Protein AF-A0A537NX66-F1 (afdb_monomer_lite)

Foldseek 3Di:
DPCDPLVVLLVVLLVCCVVPVDLVVSCVVVVPPDSVVSCVSNVPPVVVVVVVVVVVDD

Secondary structure (DSSP, 8-state):
--SSSHHHHHHHHHHHHHHH--HHHHHHHHT-SSHHHHHHHHT--HHHHHHHHHTT--

Structure (mmCIF, N/CA/C/O backbone):
data_AF-A0A537NX66-F1
#
_entry.id   AF-A0A537NX66-F1
#
loop_
_atom_site.group_PDB
_atom_site.id
_atom_site.type_symbol
_atom_site.label_atom_id
_atom_site.label_alt_id
_atom_site.label_comp_id
_atom_site.label_asym_id
_atom_site.label_entity_id
_atom_site.label_seq_id
_atom_site.pdbx_PDB_ins_code
_atom_site.Cartn_x
_atom_site.Cartn_y
_atom_site.Cartn_z
_atom_site.occupancy
_atom_site.B_iso_or_equiv
_atom_site.auth_seq_id
_atom_site.auth_comp_id
_atom_site.auth_asym_id
_atom_site.auth_atom_id
_atom_site.pdbx_PDB_model_num
ATOM 1 N N . SER A 1 1 ? 22.907 7.201 -7.883 1.00 45.88 1 SER A N 1
ATOM 2 C CA . SER A 1 1 ? 21.743 8.109 -7.946 1.00 45.88 1 SER A CA 1
ATOM 3 C C . SER A 1 1 ? 20.444 7.314 -8.037 1.00 45.88 1 SER A C 1
ATOM 5 O O . SER A 1 1 ? 19.924 7.116 -9.123 1.00 45.88 1 SER A O 1
ATOM 7 N N . LEU A 1 2 ? 19.947 6.794 -6.907 1.00 48.0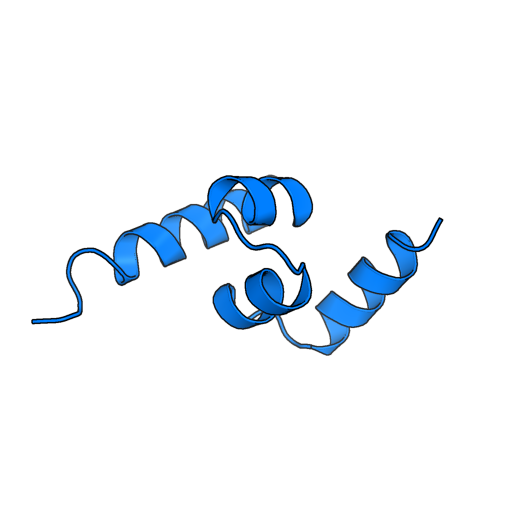6 2 LEU A N 1
ATOM 8 C CA . LEU A 1 2 ? 18.795 5.869 -6.840 1.00 48.06 2 LEU A CA 1
ATOM 9 C C . LEU A 1 2 ? 17.456 6.586 -6.536 1.00 48.06 2 LEU A C 1
ATOM 11 O O . LEU A 1 2 ? 16.410 5.960 -6.410 1.00 48.06 2 LEU A O 1
ATOM 15 N N . TYR A 1 3 ? 17.484 7.916 -6.417 1.00 48.66 3 TYR A N 1
ATOM 16 C CA . TYR A 1 3 ? 16.398 8.720 -5.846 1.00 48.66 3 TYR A CA 1
ATOM 17 C C . TYR A 1 3 ? 15.449 9.358 -6.877 1.00 48.66 3 TYR A C 1
ATOM 19 O O . TYR A 1 3 ? 14.462 9.971 -6.481 1.00 48.66 3 TYR A O 1
ATOM 27 N N . GLY A 1 4 ? 15.711 9.230 -8.183 1.00 54.59 4 GLY A N 1
ATOM 28 C CA . GLY A 1 4 ? 14.964 9.963 -9.218 1.00 54.59 4 GLY A CA 1
ATOM 29 C C . GLY A 1 4 ? 13.614 9.349 -9.610 1.00 54.59 4 GLY A C 1
ATOM 30 O O . GLY A 1 4 ? 12.655 10.074 -9.839 1.00 54.59 4 GLY A O 1
ATOM 31 N N . THR A 1 5 ? 13.507 8.017 -9.660 1.00 54.69 5 THR A N 1
ATOM 32 C CA . THR A 1 5 ? 12.325 7.309 -10.205 1.00 54.69 5 THR A CA 1
ATOM 33 C C . THR A 1 5 ? 11.585 6.466 -9.167 1.00 54.69 5 THR A C 1
ATOM 35 O O . THR A 1 5 ? 10.353 6.437 -9.164 1.00 54.69 5 THR A O 1
ATOM 38 N N . TYR A 1 6 ? 12.308 5.840 -8.233 1.00 56.16 6 TYR A N 1
ATOM 39 C CA . TYR A 1 6 ? 11.711 5.068 -7.137 1.00 56.16 6 TYR A CA 1
ATOM 40 C C . TYR A 1 6 ? 10.855 5.951 -6.210 1.00 56.16 6 TYR A C 1
ATOM 42 O O . TYR A 1 6 ? 9.747 5.577 -5.821 1.00 56.16 6 TYR A O 1
ATOM 50 N N . SER A 1 7 ? 11.332 7.166 -5.932 1.00 56.88 7 SER A N 1
ATOM 51 C CA . SER A 1 7 ? 10.684 8.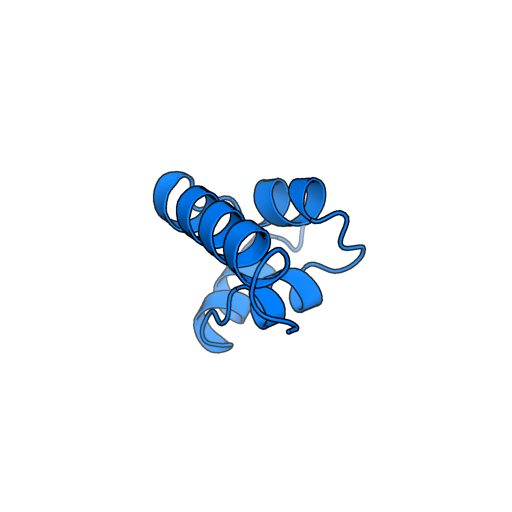139 -5.046 1.00 56.88 7 SER A CA 1
ATOM 52 C C . SER A 1 7 ? 9.359 8.662 -5.612 1.00 56.88 7 SER A C 1
ATOM 54 O O . SER A 1 7 ? 8.380 8.765 -4.882 1.00 56.88 7 SER A O 1
ATOM 56 N N . LEU A 1 8 ? 9.280 8.928 -6.923 1.00 65.06 8 LEU A N 1
ATOM 57 C CA . LEU A 1 8 ? 8.059 9.434 -7.568 1.00 65.06 8 LEU A CA 1
ATOM 58 C C . LEU A 1 8 ? 6.943 8.387 -7.607 1.00 65.06 8 LEU A C 1
ATOM 60 O O . LEU A 1 8 ? 5.780 8.710 -7.355 1.00 65.06 8 LEU A O 1
ATOM 64 N N . ARG A 1 9 ? 7.295 7.128 -7.894 1.00 68.38 9 ARG A N 1
ATOM 65 C CA . ARG A 1 9 ? 6.332 6.020 -7.934 1.00 68.38 9 ARG A CA 1
ATOM 66 C C . ARG A 1 9 ? 5.701 5.792 -6.562 1.00 68.38 9 ARG A C 1
ATOM 68 O O . ARG A 1 9 ? 4.479 5.670 -6.468 1.00 68.38 9 ARG A O 1
ATOM 75 N N . ARG A 1 10 ? 6.521 5.823 -5.508 1.00 70.88 10 ARG A N 1
ATOM 76 C CA . ARG A 1 10 ? 6.060 5.722 -4.121 1.00 70.88 10 ARG A CA 1
ATOM 77 C C . ARG A 1 10 ? 5.140 6.885 -3.749 1.00 70.88 10 ARG A C 1
ATOM 79 O O . ARG A 1 10 ? 4.015 6.645 -3.326 1.00 70.88 10 ARG A O 1
ATOM 86 N N . THR A 1 11 ? 5.553 8.126 -4.006 1.00 76.88 11 THR A N 1
ATOM 87 C CA . THR A 1 11 ? 4.755 9.324 -3.687 1.00 76.88 11 THR A CA 1
ATOM 88 C C . THR A 1 11 ? 3.387 9.320 -4.372 1.00 76.88 11 THR A C 1
ATOM 90 O O . THR A 1 11 ? 2.377 9.633 -3.740 1.00 76.88 11 THR A O 1
ATOM 93 N N . LYS A 1 12 ? 3.320 8.925 -5.650 1.00 79.31 12 LYS A N 1
ATOM 94 C CA . LYS A 1 12 ? 2.058 8.892 -6.404 1.00 79.31 12 LYS A CA 1
ATOM 95 C C . LYS A 1 12 ? 1.109 7.808 -5.883 1.00 79.31 12 LYS A C 1
ATOM 97 O O . LYS A 1 12 ? -0.078 8.072 -5.723 1.00 79.31 12 LYS A O 1
ATOM 102 N N . ALA A 1 13 ? 1.633 6.625 -5.559 1.00 80.56 13 ALA A N 1
ATOM 103 C CA . ALA A 1 13 ? 0.856 5.538 -4.966 1.00 80.56 13 ALA A CA 1
ATOM 104 C C . ALA A 1 13 ? 0.301 5.910 -3.579 1.00 80.56 13 ALA A C 1
ATOM 106 O O . ALA A 1 13 ? -0.878 5.683 -3.310 1.00 80.56 13 ALA A O 1
ATOM 107 N N . THR A 1 14 ? 1.106 6.564 -2.733 1.00 80.38 14 THR A N 1
ATOM 108 C CA . THR A 1 14 ? 0.661 7.056 -1.419 1.00 80.38 14 THR A CA 1
ATOM 109 C C . THR A 1 14 ? -0.414 8.137 -1.538 1.00 80.38 14 THR A C 1
ATOM 111 O O . THR A 1 14 ? -1.377 8.120 -0.776 1.00 80.38 14 THR A O 1
ATOM 114 N N . LEU A 1 15 ? -0.302 9.059 -2.500 1.00 82.44 15 LEU A N 1
ATOM 115 C CA . LEU A 1 15 ? -1.333 10.075 -2.757 1.00 82.44 15 LEU A CA 1
ATOM 116 C C . LEU A 1 15 ? -2.664 9.460 -3.205 1.00 82.44 15 LEU A C 1
ATOM 118 O O . LEU A 1 15 ? -3.721 9.887 -2.745 1.00 82.44 15 LEU A O 1
ATOM 122 N N . ILE A 1 16 ? -2.617 8.450 -4.077 1.00 83.19 16 ILE A N 1
ATOM 123 C CA . ILE A 1 16 ? -3.815 7.734 -4.531 1.00 83.19 16 ILE A CA 1
ATOM 124 C C . ILE A 1 16 ? -4.464 7.003 -3.355 1.00 83.19 16 ILE A C 1
ATOM 126 O O . ILE A 1 16 ? -5.674 7.127 -3.172 1.00 83.19 16 ILE A O 1
ATOM 130 N N . TYR A 1 17 ? -3.675 6.314 -2.525 1.00 84.00 17 TYR A N 1
ATOM 131 C CA . TYR A 1 17 ? -4.186 5.667 -1.316 1.00 84.00 17 TYR A CA 1
ATOM 132 C C . TYR A 1 17 ?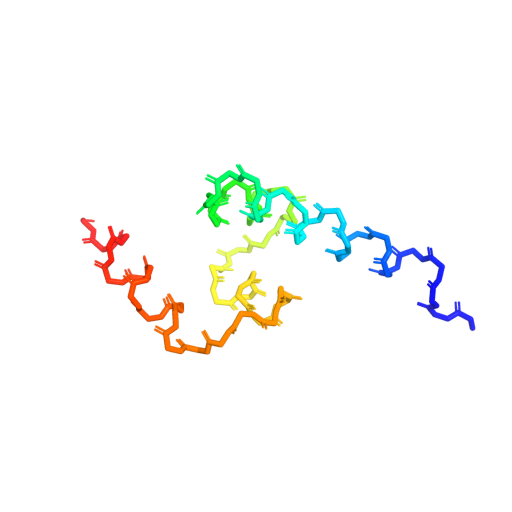 -4.866 6.676 -0.384 1.00 84.00 17 TYR A C 1
ATOM 134 O O . TYR A 1 17 ? -6.035 6.511 -0.062 1.00 84.00 17 TYR A O 1
ATOM 142 N N . LYS A 1 18 ? -4.192 7.782 -0.040 1.00 80.75 18 LYS A N 1
ATOM 143 C CA . LYS A 1 18 ? -4.753 8.822 0.841 1.00 80.75 18 LYS A CA 1
ATOM 144 C C . LYS A 1 18 ? -6.042 9.448 0.304 1.00 80.75 18 LYS A C 1
ATOM 146 O O . LYS A 1 18 ? -6.876 9.877 1.088 1.00 80.75 18 LYS A O 1
ATOM 151 N N . ARG A 1 19 ? -6.199 9.533 -1.021 1.00 83.94 19 ARG A N 1
ATOM 152 C CA . ARG A 1 19 ? -7.372 10.147 -1.659 1.00 83.94 19 ARG A CA 1
ATOM 153 C C . ARG A 1 19 ? -8.539 9.182 -1.858 1.00 83.94 19 ARG A C 1
ATOM 155 O O . ARG A 1 19 ? -9.674 9.633 -1.933 1.00 83.94 19 ARG A O 1
ATOM 162 N N . THR A 1 20 ? -8.261 7.888 -2.007 1.00 84.06 20 THR A N 1
ATOM 163 C CA . THR A 1 20 ? -9.274 6.885 -2.380 1.00 84.06 20 THR A CA 1
ATOM 164 C C . THR A 1 20 ? -9.568 5.870 -1.283 1.00 84.06 20 THR A C 1
ATOM 166 O O . THR A 1 20 ? -10.585 5.193 -1.367 1.00 84.06 20 THR A O 1
ATOM 169 N N . GLY A 1 21 ? -8.670 5.697 -0.310 1.00 82.75 21 GLY A N 1
ATOM 170 C CA . GLY A 1 21 ? -8.708 4.601 0.664 1.00 82.75 21 GLY A CA 1
ATOM 171 C C . GLY A 1 21 ? -8.562 3.207 0.043 1.00 82.75 21 GLY A C 1
ATOM 172 O O . GLY A 1 21 ? -8.596 2.208 0.751 1.00 82.75 21 GLY A O 1
ATOM 173 N N . ASN A 1 22 ? -8.398 3.101 -1.281 1.00 83.38 22 ASN A N 1
ATOM 174 C CA . ASN A 1 22 ? -8.494 1.831 -1.983 1.00 83.38 22 ASN A CA 1
ATOM 175 C C . ASN A 1 22 ? -7.110 1.208 -2.187 1.00 83.38 22 ASN A C 1
ATOM 177 O O . ASN A 1 22 ? -6.388 1.501 -3.148 1.00 83.38 22 ASN A O 1
ATOM 181 N N . LEU A 1 23 ? -6.755 0.302 -1.282 1.00 84.06 23 LEU A N 1
ATOM 182 C CA . LEU A 1 23 ? -5.478 -0.405 -1.307 1.00 84.06 23 LEU A CA 1
ATOM 183 C C . LEU A 1 23 ? -5.342 -1.339 -2.526 1.00 84.06 23 LEU A C 1
ATOM 185 O O . LEU A 1 23 ? -4.244 -1.493 -3.066 1.00 84.06 23 LEU A O 1
ATOM 189 N N . ARG A 1 24 ? -6.451 -1.911 -3.020 1.00 84.62 24 ARG A N 1
ATOM 190 C CA . ARG A 1 24 ? -6.467 -2.813 -4.185 1.00 84.62 24 ARG A CA 1
ATOM 191 C C . ARG A 1 24 ? -6.165 -2.075 -5.486 1.00 84.62 24 ARG A C 1
ATOM 193 O O . ARG A 1 24 ? -5.399 -2.574 -6.309 1.00 84.62 24 ARG A O 1
ATOM 200 N N . ALA A 1 25 ? -6.703 -0.869 -5.649 1.00 85.81 25 ALA A N 1
ATOM 201 C CA . ALA A 1 25 ? -6.386 -0.012 -6.788 1.00 85.81 25 ALA A CA 1
ATOM 202 C C . ALA A 1 25 ? -4.888 0.325 -6.822 1.00 85.81 25 ALA A C 1
ATOM 204 O O . ALA A 1 25 ? -4.251 0.247 -7.873 1.00 85.81 25 ALA A O 1
ATOM 205 N N . VAL A 1 26 ? -4.304 0.631 -5.661 1.00 87.50 26 VAL A N 1
ATOM 206 C CA . VAL A 1 26 ? -2.869 0.919 -5.553 1.00 87.50 26 VAL A CA 1
ATOM 207 C C . VAL A 1 26 ? -2.023 -0.331 -5.797 1.00 87.50 26 VAL A C 1
ATOM 209 O O . VAL A 1 26 ? -1.005 -0.247 -6.481 1.00 87.50 26 VAL A O 1
ATOM 212 N N . GLN A 1 27 ? -2.458 -1.500 -5.324 1.00 86.25 27 GLN A N 1
ATOM 213 C CA . GLN A 1 27 ? -1.795 -2.774 -5.608 1.00 86.25 27 GLN A CA 1
ATOM 214 C C . GLN A 1 27 ? -1.736 -3.059 -7.115 1.00 86.25 27 GLN A C 1
ATOM 216 O O . GLN A 1 27 ? -0.663 -3.383 -7.627 1.00 86.25 27 GLN A O 1
ATOM 221 N N . LEU A 1 28 ? -2.860 -2.916 -7.826 1.00 88.81 28 LEU A N 1
ATOM 222 C CA . LEU A 1 28 ? -2.922 -3.117 -9.277 1.00 88.81 28 LEU A CA 1
ATOM 223 C C . LEU A 1 28 ? -2.032 -2.111 -10.016 1.00 88.81 28 LEU A C 1
ATOM 225 O O . LEU A 1 28 ? -1.277 -2.491 -10.906 1.00 88.81 28 LEU A O 1
ATOM 229 N N . LEU A 1 29 ? -2.052 -0.845 -9.595 1.00 86.38 29 LEU A N 1
ATOM 230 C CA . LEU A 1 29 ? -1.233 0.224 -10.172 1.00 86.38 29 LEU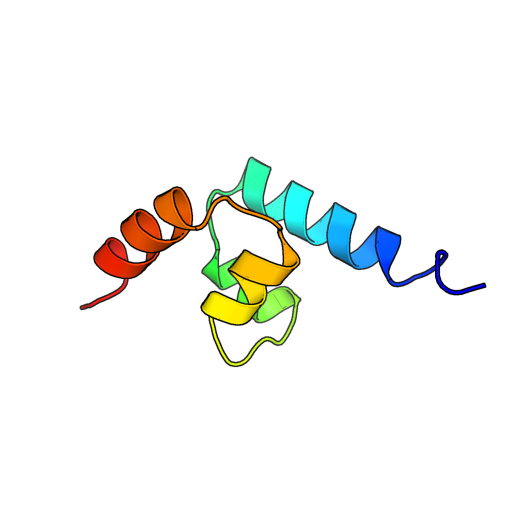 A CA 1
ATOM 231 C C . LEU A 1 29 ? 0.276 0.015 -9.942 1.00 86.38 29 LEU A C 1
ATOM 233 O O . LEU A 1 29 ? 1.108 0.450 -10.741 1.00 86.38 29 LEU A O 1
ATOM 237 N N . LEU A 1 30 ? 0.645 -0.665 -8.856 1.00 86.19 30 LEU A N 1
ATOM 238 C CA . LEU A 1 30 ? 2.021 -1.061 -8.561 1.00 86.19 30 LEU A CA 1
ATOM 239 C C . LEU A 1 30 ? 2.400 -2.428 -9.155 1.00 86.19 30 LEU A C 1
ATOM 241 O O . LEU A 1 30 ? 3.588 -2.754 -9.195 1.00 86.19 30 LEU A O 1
ATOM 245 N N . GLY A 1 31 ? 1.433 -3.198 -9.658 1.00 89.19 31 GLY A N 1
ATOM 246 C CA . GLY A 1 31 ? 1.656 -4.544 -10.184 1.00 89.19 31 GLY A CA 1
ATOM 247 C C . GLY A 1 31 ? 2.095 -5.539 -9.109 1.00 89.19 31 GLY A C 1
ATOM 248 O O . GLY A 1 31 ? 2.862 -6.454 -9.394 1.00 89.19 31 GLY A O 1
ATOM 249 N N . HIS A 1 32 ? 1.673 -5.345 -7.858 1.00 91.06 32 HIS A N 1
ATOM 250 C CA . HIS A 1 32 ? 2.014 -6.262 -6.775 1.00 91.06 32 HIS A CA 1
ATOM 251 C C . HIS A 1 32 ? 1.093 -7.479 -6.784 1.00 91.06 32 HIS A C 1
ATOM 253 O O . HIS A 1 32 ? -0.127 -7.355 -6.868 1.00 91.06 32 HIS A O 1
ATOM 259 N N . THR A 1 33 ? 1.668 -8.666 -6.624 1.00 88.00 33 THR A N 1
ATOM 260 C CA . THR A 1 33 ? 0.905 -9.917 -6.524 1.00 88.00 33 THR A CA 1
ATOM 261 C C . THR A 1 33 ? 0.211 -10.059 -5.168 1.00 88.00 33 THR A C 1
ATOM 263 O O . THR A 1 33 ? -0.852 -10.664 -5.087 1.00 88.00 33 THR A O 1
ATOM 266 N N . LYS A 1 34 ? 0.790 -9.476 -4.108 1.00 84.44 34 LYS A N 1
ATOM 267 C CA . LYS A 1 34 ? 0.297 -9.553 -2.725 1.00 84.44 34 LYS A CA 1
ATOM 268 C C . LYS A 1 34 ? -0.052 -8.171 -2.177 1.00 84.44 34 LYS A C 1
ATOM 270 O O . LYS A 1 34 ? 0.700 -7.216 -2.381 1.00 84.44 34 LYS A O 1
ATOM 275 N N . ILE A 1 35 ? -1.154 -8.076 -1.430 1.00 80.56 35 ILE A N 1
ATOM 276 C CA . ILE A 1 35 ? -1.562 -6.839 -0.738 1.00 80.56 35 ILE A CA 1
ATOM 277 C C . ILE A 1 35 ? -0.525 -6.426 0.314 1.00 80.56 35 ILE A C 1
ATOM 279 O O . ILE A 1 35 ? -0.181 -5.250 0.404 1.00 80.56 35 ILE A O 1
ATOM 283 N N . GLU A 1 36 ? 0.060 -7.392 1.020 1.00 82.31 36 GLU A N 1
ATOM 284 C CA . GLU A 1 36 ? 1.101 -7.175 2.035 1.00 82.31 36 GLU A CA 1
ATOM 285 C C . GLU A 1 36 ? 2.306 -6.401 1.473 1.00 82.31 36 GLU A C 1
ATOM 287 O O . GLU A 1 36 ? 2.890 -5.540 2.136 1.00 82.31 36 GLU A O 1
ATOM 292 N N . SER A 1 37 ? 2.668 -6.663 0.211 1.00 85.44 37 SER A N 1
ATOM 293 C CA . SER A 1 37 ? 3.746 -5.941 -0.471 1.00 85.44 37 SER A CA 1
ATOM 294 C C . SER A 1 37 ? 3.386 -4.475 -0.698 1.00 85.44 37 SER A C 1
ATOM 296 O O . SER A 1 37 ? 4.244 -3.608 -0.568 1.00 85.44 37 SER A O 1
ATOM 298 N N . THR A 1 38 ? 2.120 -4.175 -0.991 1.00 85.56 38 THR A N 1
ATOM 299 C CA . THR A 1 38 ? 1.614 -2.802 -1.144 1.00 85.56 38 THR A CA 1
ATOM 300 C C . THR A 1 38 ? 1.595 -2.059 0.185 1.00 85.56 38 THR A C 1
ATOM 302 O O . THR A 1 38 ? 2.036 -0.914 0.231 1.00 85.56 38 THR A O 1
ATOM 305 N N . VAL A 1 39 ? 1.181 -2.717 1.269 1.00 82.19 39 VAL A N 1
ATOM 306 C CA . VAL A 1 39 ? 1.214 -2.162 2.633 1.00 82.19 39 VAL A CA 1
ATOM 307 C C . VAL A 1 39 ? 2.636 -1.764 3.019 1.00 82.19 39 VAL A C 1
ATOM 309 O O . VAL A 1 39 ? 2.901 -0.599 3.328 1.00 82.19 39 VAL A O 1
ATOM 312 N N . ARG A 1 40 ? 3.580 -2.708 2.910 1.00 82.50 40 ARG A N 1
ATOM 313 C CA . ARG A 1 40 ? 4.996 -2.470 3.226 1.00 82.50 40 ARG A CA 1
ATOM 314 C C . ARG A 1 40 ? 5.601 -1.383 2.335 1.00 82.50 40 ARG A C 1
ATOM 316 O O . ARG A 1 40 ? 6.402 -0.576 2.801 1.00 82.50 40 ARG A O 1
ATOM 323 N N . TYR A 1 41 ? 5.209 -1.336 1.061 1.00 82.00 41 TYR A N 1
ATOM 324 C CA . TYR A 1 41 ? 5.675 -0.323 0.113 1.00 82.00 41 TYR A CA 1
ATOM 325 C C . TYR A 1 41 ? 5.157 1.083 0.452 1.00 82.00 41 TYR A C 1
ATOM 327 O O . TYR A 1 41 ? 5.903 2.064 0.363 1.00 82.00 41 TYR A O 1
ATOM 335 N N . LEU A 1 42 ? 3.903 1.195 0.889 1.00 79.81 42 LEU A N 1
ATOM 336 C CA . LEU A 1 42 ? 3.306 2.463 1.3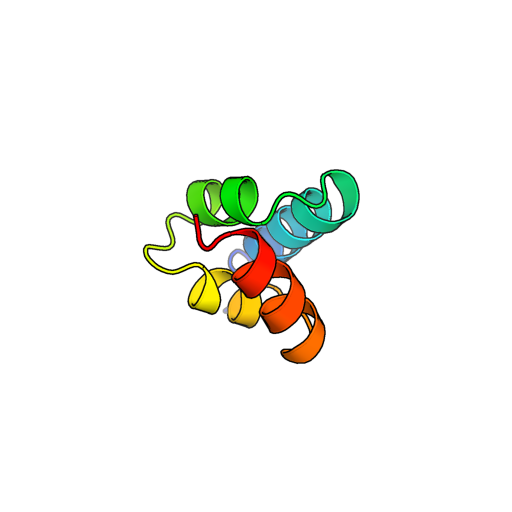06 1.00 79.81 42 LEU A CA 1
ATOM 337 C C . LEU A 1 42 ? 3.750 2.908 2.706 1.00 79.81 42 LEU A C 1
ATOM 339 O O . LEU A 1 42 ? 3.666 4.098 2.993 1.00 79.81 42 LEU A O 1
ATOM 343 N N . GLY A 1 43 ? 4.294 2.001 3.525 1.00 76.62 43 GLY A N 1
ATOM 344 C CA . GLY A 1 43 ? 4.697 2.306 4.901 1.00 76.62 43 GLY A CA 1
ATOM 345 C C . GLY A 1 43 ? 3.499 2.591 5.807 1.00 76.62 43 GLY A C 1
ATOM 346 O O . GLY A 1 43 ? 3.606 3.424 6.698 1.00 76.62 43 GLY A O 1
ATOM 347 N N . ILE A 1 44 ? 2.360 1.955 5.517 1.00 75.06 44 ILE A N 1
ATOM 348 C CA . ILE A 1 44 ? 1.173 1.971 6.379 1.00 75.06 44 ILE A CA 1
ATOM 349 C C . ILE A 1 44 ? 1.519 1.140 7.621 1.00 75.06 44 ILE A C 1
ATOM 351 O O . ILE A 1 44 ? 2.165 0.095 7.481 1.00 75.06 44 ILE A O 1
ATOM 355 N N . GLU A 1 45 ? 1.148 1.613 8.814 1.00 65.62 45 GLU A N 1
ATOM 356 C CA . GLU A 1 45 ? 1.364 0.847 10.044 1.00 65.62 45 GLU A CA 1
ATOM 357 C C . GLU A 1 45 ? 0.651 -0.504 9.939 1.00 65.62 45 GLU A C 1
ATOM 359 O O . GLU A 1 45 ? -0.446 -0.612 9.390 1.00 65.62 45 GLU A O 1
ATOM 364 N N . VAL A 1 46 ? 1.324 -1.562 10.392 1.00 56.06 46 VAL A N 1
ATOM 365 C CA . VAL A 1 46 ? 0.882 -2.951 10.187 1.00 56.06 46 VAL A CA 1
ATOM 366 C C . VAL A 1 46 ? -0.504 -3.198 10.803 1.00 56.06 46 VAL A C 1
ATOM 368 O O . VAL A 1 46 ? -1.266 -3.991 10.255 1.00 56.06 46 VAL A O 1
ATOM 371 N N . ASP A 1 47 ? -0.862 -2.463 11.856 1.00 54.56 47 ASP A N 1
ATOM 372 C CA . ASP A 1 47 ? -2.177 -2.504 12.503 1.00 54.56 47 ASP A CA 1
ATOM 373 C C . ASP A 1 47 ? -3.331 -2.007 11.609 1.00 54.56 47 ASP A C 1
ATOM 375 O O . ASP A 1 47 ? -4.365 -2.666 11.530 1.00 54.56 47 ASP A O 1
ATOM 379 N N . ASP A 1 48 ? -3.147 -0.925 10.841 1.00 64.12 48 ASP A N 1
ATOM 380 C CA . ASP A 1 48 ? -4.155 -0.459 9.865 1.00 64.12 48 ASP A CA 1
ATOM 381 C C . ASP A 1 48 ? -4.322 -1.462 8.713 1.00 64.12 48 ASP A C 1
ATOM 383 O O . ASP A 1 48 ? -5.400 -1.631 8.140 1.00 64.12 48 ASP A O 1
ATOM 387 N N . ALA A 1 49 ? -3.240 -2.155 8.358 1.00 57.53 49 ALA A N 1
ATOM 388 C CA . ALA A 1 49 ? -3.263 -3.163 7.311 1.00 57.53 49 ALA A CA 1
ATOM 389 C C . ALA A 1 49 ? -3.967 -4.456 7.730 1.00 57.53 49 ALA A C 1
ATOM 391 O O . ALA A 1 49 ? -4.552 -5.109 6.867 1.00 57.53 49 ALA A O 1
ATOM 392 N N . LEU A 1 50 ? -3.925 -4.813 9.017 1.00 59.81 50 LEU A N 1
ATOM 393 C CA . LEU A 1 50 ? -4.640 -5.966 9.558 1.00 59.81 50 LEU A CA 1
ATOM 394 C C . LEU A 1 50 ? -6.156 -5.733 9.501 1.00 59.81 50 LEU A C 1
ATOM 396 O O . LEU A 1 50 ? -6.873 -6.574 8.971 1.00 59.81 50 LEU A O 1
ATOM 400 N N . ALA A 1 51 ? -6.616 -4.543 9.902 1.00 62.62 51 ALA A N 1
ATOM 401 C CA . ALA A 1 51 ? -8.026 -4.157 9.812 1.00 62.62 51 ALA A CA 1
ATOM 402 C C . ALA A 1 51 ? -8.549 -4.125 8.358 1.00 62.62 51 ALA A C 1
ATOM 404 O O . ALA A 1 51 ? -9.677 -4.534 8.082 1.00 62.62 51 ALA A O 1
ATOM 405 N N . ILE A 1 52 ? -7.722 -3.673 7.403 1.00 63.47 52 ILE A N 1
ATOM 406 C CA . ILE A 1 52 ? -8.068 -3.687 5.970 1.00 63.47 52 ILE A CA 1
ATOM 407 C C . ILE A 1 52 ? -8.026 -5.112 5.398 1.00 63.47 52 ILE A C 1
ATOM 409 O O . ILE A 1 52 ? -8.838 -5.438 4.536 1.00 63.47 52 ILE A O 1
ATOM 413 N N . ALA A 1 53 ? -7.097 -5.964 5.844 1.00 59.66 53 ALA A N 1
ATOM 414 C CA . ALA A 1 53 ? -7.023 -7.360 5.416 1.00 59.66 53 ALA A CA 1
ATOM 415 C C . ALA A 1 53 ? -8.218 -8.181 5.926 1.00 59.66 53 ALA A C 1
ATOM 417 O O . ALA A 1 53 ? -8.785 -8.942 5.147 1.00 59.66 53 ALA A O 1
ATOM 418 N N . GLU A 1 54 ? -8.657 -7.969 7.171 1.00 61.97 54 GLU A N 1
ATOM 419 C CA . GLU A 1 54 ? -9.857 -8.607 7.734 1.00 61.97 54 GLU A CA 1
ATOM 420 C C . GLU A 1 54 ? -11.143 -8.215 6.992 1.00 61.97 54 GLU A C 1
ATOM 422 O O . GLU A 1 54 ? -12.046 -9.033 6.856 1.00 61.97 54 GLU A O 1
ATOM 427 N N . GLN A 1 55 ? -11.232 -6.994 6.451 1.00 59.28 55 GLN A N 1
ATOM 428 C CA . GLN A 1 55 ? -12.368 -6.584 5.612 1.00 59.28 55 GLN A CA 1
ATOM 429 C C . GLN A 1 55 ? -12.358 -7.185 4.197 1.00 59.28 55 GLN A C 1
ATOM 431 O O . GLN A 1 55 ? -13.368 -7.095 3.496 1.00 59.28 55 GLN A O 1
ATOM 436 N N . VAL A 1 56 ? -11.230 -7.735 3.740 1.00 56.62 56 VAL A N 1
ATOM 437 C CA . VAL A 1 56 ? -11.057 -8.260 2.373 1.00 56.62 56 VAL A CA 1
ATOM 438 C C . VAL A 1 56 ? -11.218 -9.786 2.311 1.00 56.62 56 VAL A C 1
ATOM 440 O O . VAL A 1 56 ? -11.368 -10.320 1.212 1.00 56.62 56 VAL A O 1
ATOM 443 N N . ASP A 1 57 ? -11.244 -10.477 3.453 1.00 49.56 57 ASP A N 1
ATOM 444 C CA . ASP A 1 57 ? -11.566 -11.906 3.531 1.00 49.56 57 ASP A CA 1
ATOM 445 C C . ASP A 1 57 ? -13.091 -12.098 3.364 1.00 49.56 57 ASP A C 1
ATOM 447 O O . ASP A 1 57 ? -13.878 -11.838 4.277 1.00 49.56 57 ASP A O 1
ATOM 451 N N . VAL A 1 58 ? -13.515 -12.486 2.153 1.00 49.62 58 VAL A N 1
ATOM 452 C CA . VAL A 1 58 ? -14.871 -12.959 1.811 1.00 49.62 58 VAL A CA 1
ATOM 453 C C . VAL A 1 58 ? -14.784 -14.272 1.048 1.00 49.62 58 VAL A C 1
ATOM 455 O O . VAL A 1 58 ? -13.839 -14.414 0.233 1.00 49.62 58 VAL A O 1
#

Radius of gyration: 11.73 Å; chains: 1; bounding box: 37×23×23 Å

Sequence (58 aa):
SLYGTYSLRRTKA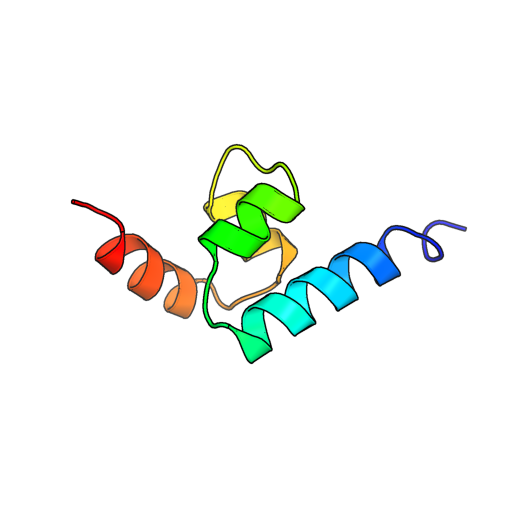TLIYKRTGNLRAVQLLLGHTKIESTVRYLGIEVDDALAIAEQVDV

pLDDT: mean 72.86, std 13.52, range [45.88, 91.06]